Protein AF-A0A1B2ERN0-F1 (afdb_monomer_lite)

Organism: NCBI:txid1882682

Sequence (180 aa):
MLVALEIKSFDARLEASGLAAGWQSRCDMNEAVRSLLLDGHLVDIGDLVLHDAGMDVRSPTHELTRAASALRARRTAMVRKAPWPISYDGLAALRGIGPVKPEEPKPKGKRKVDPDDEEAYPAFANDADPWEAHFAEIDALLDRTDKVLAGETRSRKADPISSTIRIRTRPRMKMPGLMW

pLDDT: mean 78.75, std 20.04, range [40.97, 97.5]

Foldseek 3Di:
DVVVVVVVVVVVVCVVVVCVVVVVLVVLLVVLQVVVVVVVDHDDSVQLVCVVVVNHPDDADPSSVSSVLSSVLVVLLVVDDPPQCVDPNNVCVSVVNDDPDPPDPPPPDDDDDDPPPPVVDDDPDPDDDPCPVVVVVVVVVVVVVVCVVVVVDPDPDPDPPPPPPPPPDDDDDDDDDDDD

Structure (mmCIF, N/CA/C/O backbone):
data_AF-A0A1B2ERN0-F1
#
_entry.id   AF-A0A1B2ERN0-F1
#
loop_
_atom_site.group_PDB
_atom_site.id
_atom_site.type_symbol
_atom_site.label_atom_id
_atom_site.label_alt_id
_atom_site.label_comp_id
_atom_site.label_asym_id
_atom_site.label_entity_id
_atom_site.label_seq_id
_atom_site.pdbx_PDB_ins_code
_atom_site.Cartn_x
_atom_site.Cartn_y
_atom_site.Cartn_z
_atom_site.occupancy
_atom_site.B_iso_or_equiv
_atom_site.auth_seq_id
_atom_site.auth_comp_id
_atom_site.auth_asym_id
_atom_site.auth_atom_id
_atom_site.pdbx_PDB_model_num
ATOM 1 N N . MET A 1 1 ? 12.239 18.934 -23.489 1.00 72.31 1 MET A N 1
ATOM 2 C CA . MET A 1 1 ? 13.435 18.150 -23.879 1.00 72.31 1 MET A CA 1
ATOM 3 C C . MET A 1 1 ? 14.379 17.926 -22.698 1.00 72.31 1 MET A C 1
ATOM 5 O O . MET A 1 1 ? 14.689 16.775 -22.440 1.00 72.31 1 MET A O 1
ATOM 9 N N . LEU A 1 2 ? 14.765 18.968 -21.945 1.00 79.69 2 LEU A N 1
ATOM 10 C CA . LEU A 1 2 ? 15.668 18.848 -20.782 1.00 79.69 2 LEU A CA 1
ATOM 11 C C . LEU A 1 2 ? 15.138 17.916 -19.675 1.00 79.69 2 LEU A C 1
ATOM 13 O O . LEU A 1 2 ? 15.809 16.952 -19.335 1.00 79.69 2 LEU A O 1
ATOM 17 N N . VAL A 1 3 ? 13.888 18.098 -19.236 1.00 83.94 3 VAL A N 1
ATOM 18 C CA . VAL A 1 3 ? 13.264 17.259 -18.186 1.00 83.94 3 VAL A CA 1
ATOM 19 C C . VAL A 1 3 ? 13.260 15.764 -18.540 1.00 83.94 3 VAL A C 1
ATOM 21 O O . VAL A 1 3 ? 13.493 14.913 -17.691 1.00 83.94 3 VAL A O 1
ATOM 24 N N . ALA A 1 4 ? 13.043 15.415 -19.812 1.00 81.25 4 ALA A N 1
ATOM 25 C CA . ALA A 1 4 ? 13.028 14.015 -20.242 1.00 81.25 4 ALA A CA 1
ATOM 26 C C . ALA A 1 4 ? 14.427 13.374 -20.216 1.00 81.25 4 ALA A C 1
ATOM 28 O O . ALA A 1 4 ? 14.550 12.180 -19.946 1.00 81.25 4 ALA A O 1
ATOM 29 N N . LEU A 1 5 ? 15.475 14.156 -20.497 1.00 84.81 5 LEU A N 1
ATOM 30 C CA . LEU A 1 5 ? 16.861 13.702 -20.367 1.00 84.81 5 LEU A CA 1
ATOM 31 C C . LEU A 1 5 ? 17.249 13.552 -18.894 1.00 84.81 5 LEU A C 1
ATOM 33 O O . LEU A 1 5 ? 17.885 12.565 -18.536 1.00 84.81 5 LEU A O 1
ATOM 37 N N . GLU A 1 6 ? 16.816 14.482 -18.043 1.00 90.56 6 GLU A N 1
ATOM 38 C CA . GLU A 1 6 ? 17.054 14.427 -16.600 1.00 90.56 6 GLU A CA 1
ATOM 39 C C . GLU A 1 6 ? 16.424 13.180 -15.975 1.00 90.56 6 GLU A C 1
ATOM 41 O O . GLU A 1 6 ? 17.134 12.427 -15.311 1.00 90.56 6 GLU A O 1
ATOM 46 N N . ILE A 1 7 ? 15.148 12.899 -16.267 1.00 89.25 7 ILE A N 1
ATOM 47 C CA . ILE A 1 7 ? 14.448 11.698 -15.778 1.00 89.25 7 ILE A CA 1
ATOM 48 C C . ILE A 1 7 ? 15.181 10.426 -16.217 1.00 89.25 7 ILE A C 1
ATOM 50 O O . ILE A 1 7 ? 15.532 9.600 -15.381 1.00 89.25 7 ILE A O 1
ATOM 54 N N . LYS A 1 8 ? 15.520 10.304 -17.508 1.00 91.25 8 LYS A N 1
ATOM 55 C CA . LYS A 1 8 ? 16.268 9.139 -18.007 1.00 91.25 8 LYS A CA 1
ATOM 56 C C . LYS A 1 8 ? 17.633 8.979 -17.336 1.00 91.25 8 LYS A C 1
ATOM 58 O O . LYS A 1 8 ? 18.056 7.861 -17.059 1.00 91.25 8 LYS A O 1
ATOM 63 N N . SER A 1 9 ? 18.336 10.085 -17.094 1.00 93.62 9 SER A N 1
ATOM 64 C CA . SER A 1 9 ? 19.641 10.055 -16.426 1.00 93.62 9 SER A CA 1
ATOM 65 C C . SER A 1 9 ? 19.529 9.652 -14.955 1.00 93.62 9 SER A C 1
ATOM 67 O O . SER A 1 9 ? 20.411 8.970 -14.433 1.00 93.62 9 SER A O 1
ATOM 69 N N . PHE A 1 10 ? 18.442 10.050 -14.291 1.00 93.19 10 PHE A N 1
ATOM 70 C CA . PHE A 1 10 ? 18.152 9.666 -12.921 1.00 93.19 10 PHE A CA 1
ATOM 71 C C . PHE A 1 10 ? 17.847 8.171 -12.828 1.00 93.19 10 PHE A C 1
ATOM 73 O O . PHE A 1 10 ? 18.479 7.492 -12.021 1.00 93.19 10 PHE A O 1
ATOM 80 N N . ASP A 1 11 ? 16.980 7.653 -13.701 1.00 91.75 11 ASP A N 1
ATOM 81 C CA . ASP A 1 11 ? 16.624 6.230 -13.733 1.00 91.75 11 ASP A CA 1
ATOM 82 C C . ASP A 1 11 ? 17.865 5.353 -13.945 1.00 91.75 11 ASP A C 1
ATOM 84 O O . ASP A 1 11 ? 18.117 4.432 -13.168 1.00 91.75 11 ASP A O 1
ATOM 88 N N . ALA A 1 12 ? 18.722 5.711 -14.908 1.00 92.56 12 ALA A N 1
ATOM 89 C CA . ALA A 1 12 ? 19.965 4.984 -15.170 1.00 92.56 12 ALA A CA 1
ATOM 90 C C . ALA A 1 12 ? 20.919 4.973 -13.959 1.00 92.56 12 ALA A C 1
ATOM 92 O O . ALA A 1 12 ? 21.550 3.959 -13.653 1.00 92.56 12 ALA A O 1
ATOM 93 N N . ARG A 1 13 ? 21.030 6.096 -13.236 1.00 95.38 13 ARG A N 1
ATOM 94 C CA . ARG A 1 13 ? 21.851 6.181 -12.015 1.00 95.38 13 ARG A CA 1
ATOM 95 C C . ARG A 1 13 ? 21.245 5.380 -10.869 1.00 95.38 13 ARG A C 1
ATOM 97 O O . ARG A 1 13 ? 21.983 4.781 -10.088 1.00 95.38 13 ARG A O 1
ATOM 104 N N . LEU A 1 14 ? 19.921 5.381 -10.756 1.00 94.44 14 LEU A N 1
ATOM 105 C CA . LEU A 1 14 ? 19.211 4.658 -9.715 1.00 94.44 14 LEU A CA 1
ATOM 106 C C . LEU A 1 14 ? 19.367 3.144 -9.901 1.00 94.44 14 LEU A C 1
ATOM 108 O O . LEU A 1 14 ? 19.696 2.453 -8.934 1.00 94.44 14 LEU A O 1
ATOM 112 N N . GLU A 1 15 ? 19.230 2.650 -11.133 1.00 92.06 15 GLU A N 1
ATOM 113 C CA . GLU A 1 15 ? 19.501 1.252 -11.486 1.00 92.06 15 GLU A CA 1
ATOM 114 C C . GLU A 1 15 ? 20.948 0.861 -11.164 1.00 92.06 15 GLU A C 1
ATOM 116 O O . GLU A 1 15 ? 21.181 -0.138 -10.483 1.00 92.06 15 GLU A O 1
ATOM 121 N N . ALA A 1 16 ? 21.922 1.690 -11.556 1.00 94.56 16 ALA A N 1
ATOM 122 C CA . ALA A 1 16 ? 23.340 1.429 -11.301 1.00 94.56 16 ALA A CA 1
ATOM 123 C C . ALA A 1 16 ? 23.708 1.410 -9.804 1.00 94.56 16 ALA A C 1
ATOM 125 O O . ALA A 1 16 ? 24.668 0.753 -9.409 1.00 94.56 16 ALA A O 1
ATOM 126 N N . SER A 1 17 ? 22.963 2.130 -8.961 1.00 95.00 17 SER A N 1
ATOM 127 C CA . SER A 1 17 ? 23.254 2.251 -7.526 1.00 95.00 17 SER A CA 1
ATOM 128 C C . SER A 1 17 ? 22.849 1.037 -6.682 1.00 95.00 17 SER A C 1
ATOM 130 O O . SER A 1 17 ? 23.243 0.947 -5.521 1.00 95.00 17 SER A O 1
ATOM 132 N N . GLY A 1 18 ? 22.006 0.140 -7.208 1.00 94.69 18 GLY A N 1
ATOM 133 C CA . GLY A 1 18 ? 21.400 -0.948 -6.430 1.00 94.69 18 GLY A CA 1
ATOM 134 C C . GLY A 1 18 ? 20.340 -0.498 -5.408 1.00 94.69 18 GLY A C 1
ATOM 135 O O . GLY A 1 18 ? 19.773 -1.332 -4.706 1.00 94.69 18 GLY A O 1
ATOM 136 N N . LEU A 1 19 ? 20.024 0.802 -5.324 1.00 95.25 19 LEU A N 1
ATOM 137 C CA . LEU A 1 19 ? 19.038 1.362 -4.385 1.00 95.25 19 LEU A CA 1
ATOM 138 C C . LEU A 1 19 ? 17.616 1.450 -4.960 1.00 95.25 19 LEU A C 1
ATOM 140 O O . LEU A 1 19 ? 16.702 1.881 -4.254 1.00 95.25 19 LEU A O 1
ATOM 144 N N . ALA A 1 20 ? 17.409 1.036 -6.214 1.00 93.44 20 ALA A N 1
ATOM 145 C CA . ALA A 1 20 ? 16.147 1.196 -6.937 1.00 93.44 20 ALA A CA 1
ATOM 146 C C . ALA A 1 20 ? 14.933 0.627 -6.185 1.00 93.44 20 ALA A C 1
ATOM 148 O O . ALA A 1 20 ? 13.926 1.315 -6.034 1.00 93.44 20 ALA A O 1
ATOM 149 N N . ALA A 1 21 ? 15.044 -0.582 -5.626 1.00 92.31 21 ALA A N 1
ATOM 150 C CA . ALA A 1 21 ? 13.947 -1.204 -4.880 1.00 92.31 21 ALA A CA 1
ATOM 151 C C . ALA A 1 21 ? 13.574 -0.406 -3.615 1.00 92.31 21 ALA A C 1
ATOM 153 O O . ALA A 1 21 ? 12.397 -0.191 -3.318 1.00 92.31 21 ALA A O 1
ATOM 154 N N . GLY A 1 22 ? 14.581 0.080 -2.883 1.00 94.12 22 GLY A N 1
ATOM 155 C CA . GLY A 1 22 ? 14.373 0.892 -1.686 1.00 94.12 22 GLY A CA 1
ATOM 156 C C . GLY A 1 22 ? 13.824 2.283 -2.004 1.00 94.12 22 GLY A C 1
ATOM 157 O O . GLY A 1 22 ? 13.044 2.830 -1.224 1.00 94.12 22 GLY A O 1
ATOM 158 N N . TRP A 1 23 ? 14.219 2.871 -3.134 1.00 94.94 23 TRP A N 1
ATOM 159 C CA . TRP A 1 23 ? 13.633 4.114 -3.633 1.00 94.94 23 TRP A CA 1
ATOM 160 C C . TRP A 1 23 ? 12.160 3.917 -3.992 1.00 94.94 23 TRP A C 1
ATOM 162 O O . TRP A 1 23 ? 11.310 4.632 -3.464 1.00 94.94 23 TRP A O 1
ATOM 172 N N . GLN A 1 24 ? 11.850 2.888 -4.787 1.00 94.31 24 GLN A N 1
ATOM 173 C CA . GLN A 1 24 ? 10.485 2.583 -5.206 1.00 94.31 24 GLN A CA 1
ATOM 174 C C . GLN A 1 24 ? 9.555 2.364 -4.009 1.00 94.31 24 GLN A C 1
ATOM 176 O O . GLN A 1 24 ? 8.490 2.971 -3.948 1.00 94.31 24 GLN A O 1
ATOM 181 N N . SER A 1 25 ? 9.984 1.585 -3.010 1.00 94.88 25 SER A N 1
ATOM 182 C CA . SER A 1 25 ? 9.181 1.337 -1.805 1.00 94.88 25 SER A CA 1
ATOM 183 C C . SER A 1 25 ? 8.828 2.631 -1.054 1.00 94.88 25 SER A C 1
ATOM 185 O O . SER A 1 25 ? 7.677 2.832 -0.662 1.00 94.88 25 SER A O 1
ATOM 187 N N . ARG A 1 26 ? 9.784 3.565 -0.916 1.00 95.88 26 ARG A N 1
ATOM 188 C CA . ARG A 1 26 ? 9.537 4.875 -0.285 1.00 95.88 26 ARG A CA 1
ATOM 189 C C . ARG A 1 26 ? 8.616 5.754 -1.122 1.00 95.88 26 ARG A C 1
ATOM 191 O O . ARG A 1 26 ? 7.794 6.468 -0.551 1.00 95.88 26 ARG A O 1
ATOM 198 N N . CYS A 1 27 ? 8.751 5.723 -2.447 1.00 95.50 27 CYS A N 1
ATOM 199 C CA . CYS A 1 27 ? 7.840 6.427 -3.344 1.00 95.50 27 CYS A CA 1
ATOM 200 C C . CYS A 1 27 ? 6.414 5.888 -3.218 1.00 95.50 27 CYS A C 1
ATOM 202 O O . CYS A 1 27 ? 5.483 6.679 -3.120 1.00 95.50 27 CYS A O 1
ATOM 204 N N . ASP A 1 28 ? 6.236 4.568 -3.163 1.00 96.50 28 ASP A N 1
ATOM 205 C CA . ASP A 1 28 ? 4.916 3.947 -3.049 1.00 96.50 28 ASP A CA 1
ATOM 206 C C . ASP A 1 28 ? 4.222 4.302 -1.730 1.00 96.50 28 ASP A C 1
ATOM 208 O O . ASP A 1 28 ? 3.045 4.660 -1.738 1.00 96.50 28 ASP A O 1
ATOM 212 N N . MET A 1 29 ? 4.954 4.269 -0.611 1.00 97.50 29 MET A N 1
ATOM 213 C CA . MET A 1 29 ? 4.418 4.670 0.694 1.00 97.50 29 MET A CA 1
ATOM 214 C C . MET A 1 29 ? 4.066 6.158 0.744 1.00 97.50 29 MET A C 1
ATOM 216 O O . MET A 1 29 ? 2.984 6.516 1.206 1.00 97.50 29 MET A O 1
ATOM 220 N N . ASN A 1 30 ? 4.947 7.030 0.239 1.00 97.06 30 ASN A N 1
ATOM 221 C CA . ASN A 1 30 ? 4.661 8.464 0.184 1.00 97.06 30 ASN A CA 1
ATOM 222 C C . ASN A 1 30 ? 3.443 8.762 -0.689 1.00 97.06 30 ASN A C 1
ATOM 224 O O . ASN A 1 30 ? 2.626 9.599 -0.318 1.00 97.06 30 ASN A O 1
ATOM 228 N N . GLU A 1 31 ? 3.306 8.084 -1.826 1.00 96.44 31 GLU A N 1
ATOM 229 C CA . GLU A 1 31 ? 2.163 8.271 -2.715 1.00 96.44 31 GLU A CA 1
ATOM 230 C C . GLU A 1 31 ? 0.855 7.823 -2.055 1.00 96.44 31 GLU A C 1
ATOM 232 O O . GLU A 1 31 ? -0.139 8.545 -2.112 1.00 96.44 31 GLU A O 1
ATOM 237 N N . ALA A 1 32 ? 0.860 6.688 -1.350 1.00 97.00 32 ALA A N 1
ATOM 238 C CA . ALA A 1 32 ? -0.306 6.223 -0.602 1.00 97.00 32 ALA A CA 1
ATOM 239 C C . ALA A 1 32 ? -0.741 7.242 0.468 1.00 97.00 32 ALA A C 1
ATOM 241 O O . ALA A 1 32 ? -1.907 7.632 0.500 1.00 97.00 32 ALA A O 1
ATOM 242 N N . VAL A 1 33 ? 0.188 7.749 1.287 1.00 96.94 33 VAL A N 1
ATOM 243 C CA . VAL A 1 33 ? -0.122 8.768 2.311 1.00 96.94 33 VAL A CA 1
ATOM 244 C C . VAL A 1 33 ? -0.609 10.073 1.673 1.00 96.94 33 VAL A C 1
ATOM 246 O O . VAL A 1 33 ? -1.586 10.661 2.133 1.00 96.94 33 VAL A O 1
ATOM 249 N N . ARG A 1 34 ? 0.029 10.520 0.585 1.00 96.12 34 ARG A N 1
ATOM 250 C CA . ARG A 1 34 ? -0.369 11.741 -0.132 1.00 96.12 34 ARG A CA 1
ATOM 251 C C . ARG A 1 34 ? -1.749 11.626 -0.766 1.00 96.12 34 ARG A C 1
ATOM 253 O O . ARG A 1 34 ? -2.471 12.616 -0.776 1.00 96.12 34 ARG A O 1
ATOM 260 N N . SER A 1 35 ? -2.133 10.447 -1.250 1.00 93.94 35 SER A N 1
ATOM 261 C CA . SER A 1 35 ? -3.482 10.232 -1.780 1.00 93.94 35 SER A CA 1
ATOM 262 C C . SER A 1 35 ? -4.555 10.455 -0.709 1.00 93.94 35 SER A C 1
ATOM 264 O O . SER A 1 35 ? -5.538 11.142 -0.965 1.00 93.94 35 SER A O 1
ATOM 266 N N . LEU A 1 36 ? -4.322 9.996 0.527 1.00 94.69 36 LEU A N 1
ATOM 267 C CA . LEU A 1 36 ? -5.233 10.260 1.642 1.00 94.69 36 LEU A CA 1
ATOM 268 C C . LEU A 1 36 ? -5.207 11.725 2.075 1.00 94.69 36 LEU A C 1
ATOM 270 O O . LEU A 1 36 ? -6.258 12.269 2.403 1.00 94.69 36 LEU A O 1
ATOM 274 N N . LEU A 1 37 ? -4.042 12.378 2.021 1.00 95.31 37 LEU A N 1
ATOM 275 C CA . LEU A 1 37 ? -3.937 13.809 2.304 1.00 95.31 37 LEU A CA 1
ATOM 276 C C . LEU A 1 37 ? -4.798 14.638 1.340 1.00 95.31 37 LEU A C 1
ATOM 278 O O . LEU A 1 37 ? -5.445 15.588 1.774 1.00 95.31 37 LEU A O 1
ATOM 282 N N . LEU A 1 38 ? -4.834 14.268 0.055 1.00 95.81 38 LEU A N 1
ATOM 283 C CA . LEU A 1 38 ? -5.706 14.904 -0.939 1.00 95.81 38 LEU A CA 1
ATOM 284 C C . LEU A 1 38 ? -7.195 14.674 -0.643 1.00 95.81 38 LEU A C 1
ATOM 286 O O . LEU A 1 38 ? -7.998 15.573 -0.879 1.00 95.81 38 LEU A O 1
ATOM 290 N N . ASP A 1 39 ? -7.545 13.522 -0.073 1.00 93.88 39 ASP A N 1
ATOM 291 C CA . ASP A 1 39 ? -8.901 13.224 0.400 1.00 93.88 39 ASP A CA 1
ATOM 292 C C . ASP A 1 39 ? -9.244 13.914 1.740 1.00 93.88 39 ASP A C 1
ATOM 294 O O . ASP A 1 39 ? -10.377 13.820 2.209 1.00 93.88 39 ASP A O 1
ATOM 298 N N . GLY A 1 40 ? -8.288 14.610 2.370 1.00 96.69 40 GLY A N 1
ATOM 299 C CA . GLY A 1 40 ? -8.467 15.302 3.652 1.00 96.69 40 GLY A CA 1
ATOM 300 C C . GLY A 1 40 ? -8.174 14.451 4.893 1.00 96.69 40 GLY A C 1
ATOM 301 O O . GLY A 1 40 ? -8.466 14.875 6.011 1.00 96.69 40 GLY A O 1
ATOM 302 N N . HIS A 1 41 ? -7.576 13.273 4.722 1.00 95.31 41 HIS A N 1
ATOM 303 C CA . HIS A 1 41 ? -7.228 12.361 5.807 1.00 95.31 41 HIS A CA 1
ATOM 304 C C . HIS A 1 41 ? -5.723 12.375 6.091 1.00 95.31 41 HIS A C 1
ATOM 306 O O . HIS A 1 41 ? -4.891 12.378 5.185 1.00 95.31 41 HIS A O 1
ATOM 312 N N . LEU A 1 42 ? -5.361 12.358 7.374 1.00 93.94 42 LEU A N 1
ATOM 313 C CA . LEU A 1 42 ? -3.969 12.350 7.819 1.00 93.94 42 LEU A CA 1
ATOM 314 C C . LEU A 1 42 ? -3.592 10.961 8.325 1.00 93.94 42 LEU A C 1
ATOM 316 O O . LEU A 1 42 ? -4.202 10.446 9.260 1.00 93.94 42 LEU A O 1
ATOM 320 N N . VAL A 1 43 ? -2.558 10.379 7.722 1.00 95.00 43 VAL A N 1
ATOM 321 C CA . VAL A 1 43 ? -1.953 9.118 8.157 1.00 95.00 43 VAL A CA 1
ATOM 322 C C . VAL A 1 43 ? -0.468 9.349 8.365 1.00 95.00 43 VAL A C 1
ATOM 324 O O . VAL A 1 43 ? 0.202 9.921 7.503 1.00 95.00 43 VAL A O 1
ATOM 327 N N . ASP A 1 44 ? 0.044 8.916 9.515 1.00 93.88 44 ASP A N 1
ATOM 328 C CA . ASP A 1 44 ? 1.478 8.938 9.764 1.00 93.88 44 ASP A CA 1
ATOM 329 C C . ASP A 1 44 ? 2.182 7.884 8.898 1.00 93.88 44 ASP A C 1
ATOM 331 O O . ASP A 1 44 ? 1.745 6.734 8.795 1.00 93.88 44 ASP A O 1
ATOM 335 N N . ILE A 1 45 ? 3.290 8.273 8.266 1.00 95.81 45 ILE A N 1
ATOM 336 C CA . ILE A 1 45 ? 4.037 7.357 7.400 1.00 95.81 45 ILE A CA 1
ATOM 337 C C . ILE A 1 45 ? 4.683 6.222 8.202 1.00 95.81 45 ILE A C 1
ATOM 339 O O . ILE A 1 45 ? 4.799 5.115 7.685 1.00 95.81 45 ILE A O 1
ATOM 343 N N . GLY A 1 46 ? 5.073 6.468 9.456 1.00 95.25 46 GLY A N 1
ATOM 344 C CA . GLY A 1 46 ? 5.621 5.454 10.350 1.00 95.25 46 GLY A CA 1
ATOM 345 C C . GLY A 1 46 ? 4.586 4.390 10.704 1.00 95.25 46 GLY A C 1
ATOM 346 O O . GLY A 1 46 ? 4.892 3.203 10.609 1.00 95.25 46 GLY A O 1
ATOM 347 N N . ASP A 1 47 ? 3.352 4.797 11.011 1.00 95.19 47 ASP A N 1
ATOM 348 C CA . ASP A 1 47 ? 2.240 3.860 11.226 1.00 95.19 47 ASP A CA 1
ATOM 349 C C . ASP A 1 47 ? 1.984 3.008 9.962 1.00 95.19 47 ASP A C 1
ATOM 351 O O . ASP A 1 47 ? 1.835 1.791 10.065 1.00 95.19 47 ASP A O 1
ATOM 355 N N . LEU A 1 48 ? 2.025 3.595 8.754 1.00 96.25 48 LEU A N 1
ATOM 356 C CA . LEU A 1 48 ? 1.896 2.828 7.501 1.00 96.25 48 LEU A CA 1
ATOM 357 C C . LEU A 1 48 ? 3.058 1.848 7.277 1.00 96.25 48 LEU A C 1
ATOM 359 O O . LEU A 1 48 ? 2.829 0.728 6.820 1.00 96.25 48 LEU A O 1
ATOM 363 N N . VAL A 1 49 ? 4.292 2.245 7.598 1.00 96.62 49 VAL A N 1
ATOM 364 C CA . VAL A 1 49 ? 5.479 1.375 7.511 1.00 96.62 49 VAL A CA 1
ATOM 365 C C . VAL A 1 49 ? 5.345 0.176 8.452 1.00 96.62 49 VAL A C 1
ATOM 367 O O . VAL A 1 49 ? 5.625 -0.952 8.048 1.00 96.62 49 VAL A O 1
ATOM 370 N N . LEU A 1 50 ? 4.915 0.406 9.695 1.00 96.38 50 LEU A N 1
ATOM 371 C CA . LEU A 1 50 ? 4.705 -0.658 10.679 1.00 96.38 50 LEU A CA 1
ATOM 372 C C . LEU A 1 50 ? 3.588 -1.608 10.240 1.00 96.38 50 LEU A C 1
ATOM 374 O O . LEU A 1 50 ? 3.774 -2.825 10.296 1.00 96.38 50 LEU A O 1
ATOM 3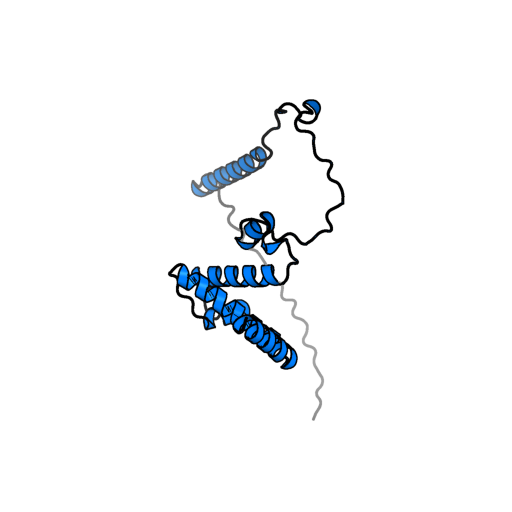78 N N . HIS A 1 51 ? 2.489 -1.061 9.721 1.00 96.69 51 HIS A N 1
ATOM 379 C CA . HIS A 1 51 ? 1.369 -1.842 9.206 1.00 96.69 51 HIS A CA 1
ATOM 380 C C . HIS A 1 51 ? 1.753 -2.708 8.003 1.00 96.69 51 HIS A C 1
ATOM 382 O O . HIS A 1 51 ? 1.417 -3.890 7.958 1.00 96.69 51 HIS A O 1
ATOM 388 N N . ASP A 1 52 ? 2.508 -2.160 7.044 1.00 96.00 52 ASP A N 1
ATOM 389 C CA . ASP A 1 52 ? 3.009 -2.908 5.878 1.00 96.00 52 ASP A CA 1
ATOM 390 C C . ASP A 1 52 ? 3.925 -4.072 6.293 1.00 96.00 52 ASP A C 1
ATOM 392 O O . ASP A 1 52 ? 3.912 -5.131 5.669 1.00 96.00 52 ASP A O 1
ATOM 396 N N . ALA A 1 53 ? 4.684 -3.900 7.381 1.00 96.00 53 ALA A N 1
ATOM 397 C CA . ALA A 1 53 ? 5.543 -4.936 7.947 1.00 96.00 53 ALA A CA 1
ATOM 398 C C . ALA A 1 53 ? 4.809 -5.936 8.866 1.00 96.00 53 ALA A C 1
ATOM 400 O O . ALA A 1 53 ? 5.436 -6.878 9.352 1.00 96.00 53 ALA A O 1
ATOM 401 N N . GLY A 1 54 ? 3.514 -5.743 9.140 1.00 95.62 54 GLY A N 1
ATOM 402 C CA . GLY A 1 54 ? 2.766 -6.549 10.112 1.00 95.62 54 GLY A CA 1
ATOM 403 C C . GLY A 1 54 ? 3.246 -6.368 11.557 1.00 95.62 54 GLY A C 1
ATOM 404 O O . GLY A 1 54 ? 3.047 -7.251 12.389 1.00 95.62 54 GLY A O 1
ATOM 405 N N . MET A 1 55 ? 3.898 -5.241 11.851 1.00 96.81 55 MET A N 1
ATOM 406 C CA . MET A 1 55 ? 4.459 -4.890 13.161 1.00 96.81 55 MET A CA 1
ATOM 407 C C . MET A 1 55 ? 3.628 -3.807 13.859 1.00 96.81 55 MET A C 1
ATOM 409 O O . MET A 1 55 ? 4.166 -2.927 14.534 1.00 96.81 55 MET A O 1
ATOM 413 N N . ASP A 1 56 ? 2.310 -3.849 13.679 1.00 93.06 56 ASP A N 1
ATOM 414 C CA . ASP A 1 56 ? 1.394 -2.913 14.317 1.00 93.06 56 ASP A CA 1
ATOM 415 C C . ASP A 1 56 ? 1.487 -3.003 15.844 1.00 93.06 56 ASP A C 1
ATOM 417 O O . ASP A 1 56 ? 1.292 -4.058 16.446 1.00 93.06 56 ASP A O 1
ATOM 421 N N . VAL A 1 57 ? 1.751 -1.865 16.487 1.00 88.62 57 VAL A N 1
ATOM 422 C CA . VAL A 1 57 ? 1.767 -1.757 17.957 1.00 88.62 57 VAL A CA 1
ATOM 423 C C . VAL A 1 57 ? 0.363 -1.474 18.509 1.00 88.62 57 VAL A C 1
ATOM 425 O O . VAL A 1 57 ? 0.070 -1.745 19.672 1.00 88.62 57 VAL A O 1
ATOM 428 N N . ARG A 1 58 ? -0.523 -0.914 17.681 1.00 88.19 58 ARG A N 1
ATOM 429 C CA . ARG A 1 58 ? -1.894 -0.516 18.027 1.00 88.19 58 ARG A CA 1
ATOM 430 C C . ARG A 1 58 ? -2.867 -1.116 17.019 1.00 88.19 58 ARG A C 1
ATOM 432 O O . ARG A 1 58 ? -2.483 -1.401 15.891 1.00 88.19 58 ARG A O 1
ATOM 439 N N . SER A 1 59 ? -4.133 -1.260 17.405 1.00 91.44 59 SER A N 1
ATOM 440 C CA . SER A 1 59 ? -5.180 -1.665 16.463 1.00 91.44 59 SER A CA 1
ATOM 441 C C . SER A 1 59 ? -5.246 -0.685 15.280 1.00 91.44 59 SER A C 1
ATOM 443 O O . SER A 1 59 ? -5.271 0.528 15.519 1.00 91.44 59 SER A O 1
ATOM 445 N N . PRO A 1 60 ? -5.277 -1.172 14.025 1.00 92.31 60 PRO A N 1
ATOM 446 C CA . PRO A 1 60 ? -5.228 -0.307 12.857 1.00 92.31 60 PRO A CA 1
ATOM 447 C C . PRO A 1 60 ? -6.478 0.568 12.767 1.00 92.31 60 PRO A C 1
ATOM 449 O O . PRO A 1 60 ? -7.607 0.102 12.934 1.00 92.31 60 PRO A O 1
ATOM 452 N N . THR A 1 61 ? -6.274 1.857 12.499 1.00 94.19 61 THR A N 1
ATOM 453 C CA . THR A 1 61 ? -7.370 2.804 12.276 1.00 94.19 61 THR A CA 1
ATOM 454 C C . THR A 1 61 ? -7.974 2.612 10.884 1.00 94.19 61 THR A C 1
ATOM 456 O O . THR A 1 61 ? -7.370 2.004 9.993 1.00 94.19 61 THR A O 1
ATOM 459 N N . HIS A 1 62 ? -9.175 3.153 10.670 1.00 94.94 62 HIS A N 1
ATOM 460 C CA . HIS A 1 62 ? -9.808 3.142 9.350 1.00 94.94 62 HIS A CA 1
ATOM 461 C C . HIS A 1 62 ? -8.928 3.832 8.295 1.00 94.94 62 HIS A C 1
ATOM 463 O O . HIS A 1 62 ? -8.703 3.278 7.220 1.00 94.94 62 HIS A O 1
ATOM 469 N N . GLU A 1 63 ? -8.344 4.984 8.637 1.00 95.75 63 GLU A N 1
ATOM 470 C CA . GLU A 1 63 ? -7.446 5.716 7.738 1.00 95.75 63 GLU A CA 1
ATOM 471 C C . GLU A 1 63 ? -6.175 4.928 7.419 1.00 95.75 63 GLU A C 1
ATOM 473 O O . GLU A 1 63 ? -5.778 4.841 6.259 1.00 95.75 63 GLU A O 1
ATOM 478 N N . LEU A 1 64 ? -5.579 4.264 8.416 1.00 95.94 64 LEU A N 1
ATOM 479 C CA . LEU A 1 64 ? -4.422 3.396 8.197 1.00 95.94 64 LEU A CA 1
ATOM 480 C C . LEU A 1 64 ? -4.767 2.219 7.272 1.00 95.94 64 LEU A C 1
ATOM 482 O O . LEU A 1 64 ? -4.010 1.898 6.357 1.00 95.94 64 LEU A O 1
ATOM 486 N N . THR A 1 65 ? -5.948 1.626 7.450 1.00 95.88 65 THR A N 1
ATOM 487 C CA . THR A 1 65 ? -6.442 0.535 6.596 1.00 95.88 65 THR A CA 1
ATOM 488 C C . THR A 1 65 ? -6.657 1.002 5.152 1.00 95.88 65 THR A C 1
ATOM 490 O O . THR A 1 65 ? -6.331 0.283 4.203 1.00 95.88 65 THR A O 1
ATOM 493 N N . ARG A 1 66 ? -7.165 2.225 4.968 1.00 95.75 66 ARG A N 1
ATOM 494 C CA . ARG A 1 66 ? -7.386 2.850 3.659 1.00 95.75 66 ARG A CA 1
ATOM 495 C C . ARG A 1 66 ? -6.066 3.248 2.979 1.00 95.75 66 ARG A C 1
ATOM 497 O O . ARG A 1 66 ? -5.905 3.025 1.783 1.00 95.75 66 ARG A O 1
ATOM 504 N N . ALA A 1 67 ? -5.074 3.730 3.729 1.00 96.88 67 ALA A N 1
ATOM 505 C CA . ALA A 1 67 ? -3.719 3.946 3.213 1.00 96.88 67 ALA A CA 1
ATOM 506 C C . ALA A 1 67 ? -3.051 2.630 2.786 1.00 96.88 67 ALA A C 1
ATOM 508 O O . ALA A 1 67 ? -2.430 2.555 1.724 1.00 96.88 67 ALA A O 1
ATOM 509 N N . ALA A 1 68 ? -3.222 1.567 3.574 1.00 96.44 68 ALA A N 1
ATOM 510 C CA . ALA A 1 68 ? -2.709 0.243 3.245 1.00 96.44 68 ALA A CA 1
ATOM 511 C C . ALA A 1 68 ? -3.353 -0.331 1.974 1.00 96.44 68 ALA A C 1
ATOM 513 O O . ALA A 1 68 ? -2.667 -0.955 1.162 1.00 96.44 68 ALA A O 1
ATOM 514 N N . SER A 1 69 ? -4.655 -0.107 1.757 1.00 95.81 69 SER A N 1
ATOM 515 C CA . SER A 1 69 ? -5.318 -0.523 0.516 1.00 95.81 69 SER A CA 1
ATOM 516 C C . SER A 1 69 ? -4.805 0.263 -0.696 1.00 95.81 69 SER A C 1
ATOM 518 O O . SER A 1 69 ? -4.508 -0.356 -1.720 1.00 95.81 69 SER A O 1
ATOM 520 N N . ALA A 1 70 ? -4.586 1.576 -0.567 1.00 95.81 70 ALA A N 1
ATOM 521 C CA . ALA A 1 70 ? -3.969 2.400 -1.608 1.00 95.81 70 ALA A CA 1
ATOM 522 C C . ALA A 1 70 ? -2.540 1.929 -1.949 1.00 95.81 70 ALA A C 1
ATOM 524 O O . ALA A 1 70 ? -2.203 1.761 -3.124 1.00 95.81 70 ALA A O 1
ATOM 525 N N . LEU A 1 71 ? -1.721 1.623 -0.935 1.00 97.31 71 LEU A N 1
ATOM 526 C CA . LEU A 1 71 ? -0.373 1.071 -1.114 1.00 97.31 71 LEU A CA 1
ATOM 527 C C . LEU A 1 71 ? -0.402 -0.277 -1.855 1.00 97.31 71 LEU A C 1
ATOM 529 O O . LEU A 1 71 ? 0.355 -0.486 -2.807 1.00 97.31 71 LEU A O 1
ATOM 533 N N . ARG A 1 72 ? -1.306 -1.186 -1.462 1.00 95.69 72 ARG A N 1
ATOM 534 C CA . ARG A 1 72 ? -1.493 -2.482 -2.138 1.00 95.69 72 ARG A CA 1
ATOM 535 C C . ARG A 1 72 ? -1.943 -2.309 -3.583 1.00 95.69 72 ARG A C 1
ATOM 537 O O . ARG A 1 72 ? -1.390 -2.972 -4.460 1.00 95.69 72 ARG A O 1
ATOM 544 N N . ALA A 1 73 ? -2.905 -1.426 -3.848 1.00 94.94 73 ALA A N 1
ATOM 545 C CA . ALA A 1 73 ? -3.371 -1.135 -5.201 1.00 94.94 73 ALA A CA 1
ATOM 546 C C . ALA A 1 73 ? -2.214 -0.625 -6.070 1.00 94.94 73 ALA A C 1
ATOM 548 O O . ALA A 1 73 ? -1.973 -1.145 -7.161 1.00 94.94 73 ALA A O 1
ATOM 549 N N . ARG A 1 74 ? -1.416 0.310 -5.548 1.00 94.81 74 ARG A N 1
ATOM 550 C CA . ARG A 1 74 ? -0.260 0.861 -6.255 1.00 94.81 74 ARG A CA 1
ATOM 551 C C . ARG A 1 74 ? 0.767 -0.207 -6.632 1.00 94.81 74 ARG A C 1
ATOM 553 O O . ARG A 1 74 ? 1.134 -0.316 -7.802 1.00 94.81 74 ARG A O 1
ATOM 560 N N . ARG A 1 75 ? 1.187 -1.029 -5.669 1.00 95.44 75 ARG A N 1
ATOM 561 C CA . ARG A 1 75 ? 2.142 -2.123 -5.916 1.00 95.44 75 ARG A CA 1
ATOM 562 C C . ARG A 1 75 ? 1.565 -3.168 -6.876 1.00 95.44 75 ARG A C 1
ATOM 564 O O . ARG A 1 75 ? 2.266 -3.638 -7.768 1.00 95.44 75 ARG A O 1
ATOM 571 N N . THR A 1 76 ? 0.271 -3.470 -6.767 1.00 94.62 76 THR A N 1
ATOM 572 C CA . THR A 1 76 ? -0.424 -4.388 -7.686 1.00 94.62 76 THR A CA 1
ATOM 573 C C . THR A 1 76 ? -0.417 -3.866 -9.123 1.00 94.62 76 THR A C 1
ATOM 575 O O . THR A 1 76 ? -0.148 -4.629 -10.049 1.00 94.62 76 THR A O 1
ATOM 578 N N . ALA A 1 77 ? -0.668 -2.570 -9.321 1.00 93.81 77 ALA A N 1
ATOM 579 C CA . ALA A 1 77 ? -0.640 -1.939 -10.637 1.00 93.81 77 ALA A CA 1
ATOM 580 C C . ALA A 1 77 ? 0.756 -1.978 -11.281 1.00 93.81 77 ALA A C 1
ATOM 582 O O . ALA A 1 77 ? 0.851 -2.123 -12.495 1.00 93.81 77 ALA A O 1
ATOM 583 N N . MET A 1 78 ? 1.827 -1.881 -10.485 1.00 92.12 78 MET A N 1
ATOM 584 C CA . MET A 1 78 ? 3.207 -1.930 -10.986 1.00 92.12 78 MET A CA 1
ATOM 585 C C . MET A 1 78 ? 3.676 -3.341 -11.344 1.00 92.12 78 MET A C 1
ATOM 587 O O . MET A 1 78 ? 4.423 -3.512 -12.301 1.00 92.12 78 MET A O 1
ATOM 591 N N . VAL A 1 79 ? 3.246 -4.354 -10.587 1.00 92.25 79 VAL A N 1
ATOM 592 C CA . VAL A 1 79 ? 3.627 -5.754 -10.843 1.00 92.25 79 VAL A CA 1
ATOM 593 C C . VAL A 1 79 ? 2.864 -6.335 -12.038 1.00 92.25 79 VAL A C 1
ATOM 595 O O . VAL A 1 79 ? 3.370 -7.219 -12.729 1.00 92.25 79 VAL A O 1
ATOM 598 N N . ARG A 1 80 ? 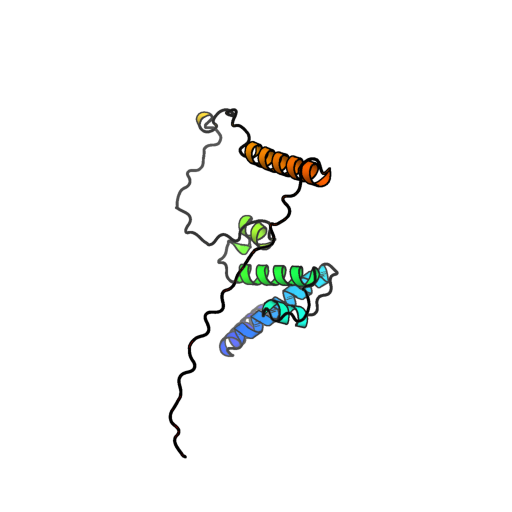1.643 -5.858 -12.304 1.00 92.00 80 ARG A N 1
ATOM 599 C CA . ARG A 1 80 ? 0.808 -6.384 -13.388 1.00 92.00 80 ARG A CA 1
ATOM 600 C C . ARG A 1 80 ? 1.149 -5.772 -14.737 1.00 92.00 80 ARG A C 1
ATOM 602 O O . ARG A 1 80 ? 1.279 -4.561 -14.888 1.00 92.00 80 ARG A O 1
ATOM 609 N N . LYS A 1 81 ? 1.223 -6.632 -15.753 1.00 89.75 81 LYS A N 1
ATOM 610 C CA . LYS A 1 81 ? 1.554 -6.229 -17.116 1.00 89.75 81 LYS A CA 1
ATOM 611 C C . LYS A 1 81 ? 0.457 -5.342 -17.716 1.00 89.75 81 LYS A C 1
ATOM 613 O O . LYS A 1 81 ? -0.740 -5.597 -17.566 1.00 89.75 81 LYS A O 1
ATOM 618 N N . ALA A 1 82 ? 0.866 -4.317 -18.462 1.00 90.31 82 ALA A N 1
ATOM 619 C CA . ALA A 1 82 ? -0.046 -3.566 -19.319 1.00 90.31 82 ALA A CA 1
ATOM 620 C C . ALA A 1 82 ? -0.736 -4.504 -20.338 1.00 90.31 82 ALA A C 1
ATOM 622 O O . ALA A 1 82 ? -0.097 -5.431 -20.841 1.00 90.31 82 ALA A O 1
ATOM 623 N N . PRO A 1 83 ? -2.018 -4.277 -20.682 1.00 92.75 83 PRO A N 1
ATOM 624 C CA . PRO A 1 83 ? -2.842 -3.102 -20.379 1.00 92.75 83 PRO A CA 1
ATOM 625 C C . PRO A 1 83 ? -3.708 -3.242 -19.115 1.00 92.75 83 PRO A C 1
ATOM 627 O O . PRO A 1 83 ? -4.586 -2.413 -18.892 1.00 92.75 83 PRO A O 1
ATOM 630 N N . TRP A 1 84 ? -3.509 -4.279 -18.294 1.00 93.50 84 TRP A N 1
ATOM 631 C CA . TRP A 1 84 ? -4.426 -4.582 -17.191 1.00 93.50 84 TRP A CA 1
ATOM 632 C C . TRP A 1 84 ? -4.667 -3.406 -16.225 1.00 93.50 84 TRP A C 1
ATOM 634 O O . TRP A 1 84 ? -5.841 -3.120 -15.991 1.00 93.50 84 TRP A O 1
ATOM 644 N N . PRO A 1 85 ? -3.651 -2.665 -15.726 1.00 93.94 85 PRO A N 1
ATOM 645 C CA . PRO A 1 85 ? -3.868 -1.621 -14.714 1.00 93.94 85 PRO A CA 1
ATOM 646 C C . PRO A 1 85 ? -4.818 -0.495 -15.145 1.00 93.94 85 PRO A C 1
ATOM 648 O O . PRO A 1 85 ? -5.434 0.142 -14.298 1.00 93.94 85 PRO A O 1
ATOM 651 N N . ILE A 1 86 ? -4.939 -0.261 -16.455 1.00 94.38 86 ILE A N 1
ATOM 652 C CA . ILE A 1 86 ? -5.799 0.776 -17.047 1.00 94.38 86 ILE A CA 1
ATOM 653 C C . ILE A 1 86 ? -7.089 0.210 -17.656 1.00 94.38 86 ILE A C 1
ATOM 655 O O . ILE A 1 86 ? -7.928 0.962 -18.144 1.00 94.38 86 ILE A O 1
ATOM 659 N N . SER A 1 87 ? -7.248 -1.114 -17.667 1.00 93.62 87 SER A N 1
ATOM 660 C CA . SER A 1 87 ? -8.470 -1.767 -18.138 1.00 93.62 87 SER A CA 1
ATOM 661 C C . SER A 1 87 ? -9.613 -1.582 -17.137 1.00 93.62 87 SER A C 1
ATOM 663 O O . SER A 1 87 ? -9.367 -1.380 -15.950 1.00 93.62 87 SER A O 1
ATOM 665 N N . TYR A 1 88 ? -10.863 -1.708 -17.590 1.00 93.25 88 TYR A N 1
ATOM 666 C CA . TYR A 1 88 ? -12.036 -1.647 -16.709 1.00 93.25 88 TYR A CA 1
ATOM 667 C C . TYR A 1 88 ? -11.933 -2.640 -15.538 1.00 93.25 88 TYR A C 1
ATOM 669 O O . TYR A 1 88 ? -12.073 -2.248 -14.380 1.00 93.25 88 TYR A O 1
ATOM 677 N N . ASP A 1 89 ? -11.595 -3.899 -15.836 1.00 92.12 89 ASP A N 1
ATOM 678 C CA . ASP A 1 89 ? -11.420 -4.953 -14.830 1.00 92.12 89 ASP A CA 1
ATOM 679 C C . ASP A 1 89 ? -10.295 -4.615 -13.843 1.00 92.12 89 ASP A C 1
ATOM 681 O O . ASP A 1 89 ? -10.419 -4.846 -12.639 1.00 92.12 89 ASP A O 1
ATOM 685 N N . GLY A 1 90 ? -9.192 -4.051 -14.345 1.00 93.94 90 GLY A N 1
ATOM 686 C CA . GLY A 1 90 ? -8.073 -3.630 -13.511 1.00 93.94 90 GLY A CA 1
ATOM 687 C C . GLY A 1 90 ? -8.431 -2.472 -12.595 1.00 93.94 90 GLY A C 1
ATOM 688 O O . GLY A 1 90 ? -8.182 -2.556 -11.399 1.00 93.94 90 GLY A O 1
ATOM 689 N N . LEU A 1 91 ? -9.090 -1.437 -13.113 1.00 93.94 91 LEU A N 1
ATOM 690 C CA . LEU A 1 91 ? -9.559 -0.308 -12.312 1.00 93.94 91 LEU A CA 1
ATOM 691 C C . LEU A 1 91 ? -10.569 -0.753 -11.246 1.00 93.94 91 LEU A C 1
ATOM 693 O O . LEU A 1 91 ? -10.468 -0.329 -10.097 1.00 93.94 91 LEU A O 1
ATOM 697 N N . ALA A 1 92 ? -11.511 -1.639 -11.585 1.00 93.56 92 ALA A N 1
ATOM 698 C CA . ALA A 1 92 ? -12.459 -2.192 -10.620 1.00 93.56 92 ALA A CA 1
ATOM 699 C C . ALA A 1 92 ? -11.744 -2.960 -9.495 1.00 93.56 92 ALA A C 1
ATOM 701 O O . ALA A 1 92 ? -12.023 -2.728 -8.318 1.00 93.56 92 ALA A O 1
ATOM 702 N N . ALA A 1 93 ? -10.780 -3.816 -9.841 1.00 93.25 93 ALA A N 1
ATOM 703 C CA . ALA A 1 93 ? -9.998 -4.576 -8.869 1.00 93.25 93 ALA A CA 1
ATOM 704 C C . ALA A 1 93 ? -9.088 -3.680 -8.006 1.00 93.25 93 ALA A C 1
ATOM 706 O O . ALA A 1 93 ? -9.018 -3.865 -6.794 1.00 93.25 93 ALA A O 1
ATOM 707 N N . LEU A 1 94 ? -8.432 -2.676 -8.599 1.00 94.25 94 LEU A N 1
ATOM 708 C CA . LEU A 1 94 ? -7.578 -1.718 -7.884 1.00 94.25 94 LEU A CA 1
ATOM 709 C C . LEU A 1 94 ? -8.372 -0.831 -6.915 1.00 94.25 94 LEU A C 1
ATOM 711 O O . LEU A 1 94 ? -7.838 -0.442 -5.881 1.00 94.25 94 LEU A O 1
ATOM 715 N N . ARG A 1 95 ? -9.652 -0.558 -7.203 1.00 91.81 95 ARG A N 1
ATOM 716 C CA . ARG A 1 95 ? -10.574 0.104 -6.262 1.00 91.81 95 ARG A CA 1
ATOM 717 C C . ARG A 1 95 ? -11.128 -0.824 -5.176 1.00 91.81 95 ARG A C 1
ATOM 719 O O . ARG A 1 95 ? -11.877 -0.362 -4.324 1.00 91.81 95 ARG A O 1
ATOM 726 N N . GLY A 1 96 ? -10.804 -2.117 -5.211 1.00 89.00 96 GLY A N 1
ATOM 727 C CA . GLY A 1 96 ? -11.346 -3.113 -4.285 1.00 89.00 96 GLY A CA 1
ATOM 728 C C . GLY A 1 96 ? -12.786 -3.546 -4.589 1.00 89.00 96 GLY A C 1
ATOM 729 O O . GLY A 1 96 ? -13.422 -4.151 -3.736 1.00 89.00 96 GLY A O 1
ATOM 730 N N . ILE A 1 97 ? -13.305 -3.261 -5.790 1.00 86.62 97 ILE A N 1
ATOM 731 C CA . ILE A 1 97 ? -14.690 -3.567 -6.215 1.00 86.62 97 ILE A CA 1
ATOM 732 C C . ILE A 1 97 ? -14.766 -4.927 -6.947 1.00 86.62 97 ILE A C 1
ATOM 734 O O . ILE A 1 97 ? -15.806 -5.333 -7.457 1.00 86.62 97 ILE A O 1
ATOM 738 N N . GLY A 1 98 ? -13.673 -5.688 -6.996 1.00 80.38 98 GLY A N 1
ATOM 739 C CA . GLY A 1 98 ? -13.664 -6.997 -7.638 1.00 80.38 98 GLY A CA 1
ATOM 740 C C . GLY A 1 98 ? -12.404 -7.802 -7.342 1.00 80.38 98 GLY A C 1
ATOM 741 O O . GLY A 1 98 ? -11.420 -7.262 -6.830 1.00 80.38 98 GLY A O 1
ATOM 742 N N . PRO A 1 99 ? -12.412 -9.106 -7.659 1.00 75.69 99 PRO A N 1
ATOM 743 C CA . PRO A 1 99 ? -11.275 -9.967 -7.398 1.00 75.69 99 PRO A CA 1
ATOM 744 C C . PRO A 1 99 ? -10.079 -9.566 -8.264 1.00 75.69 99 PRO A C 1
ATOM 746 O O . PRO A 1 99 ? -10.179 -9.408 -9.483 1.00 75.69 99 PRO A O 1
ATOM 749 N N . VAL A 1 100 ? -8.909 -9.507 -7.636 1.00 77.56 100 VAL A N 1
ATOM 750 C CA . VAL A 1 100 ? -7.613 -9.430 -8.314 1.00 77.56 100 VAL A CA 1
ATOM 751 C C . VAL A 1 100 ? -7.324 -10.817 -8.908 1.00 77.56 100 VAL A C 1
ATOM 753 O O . VAL A 1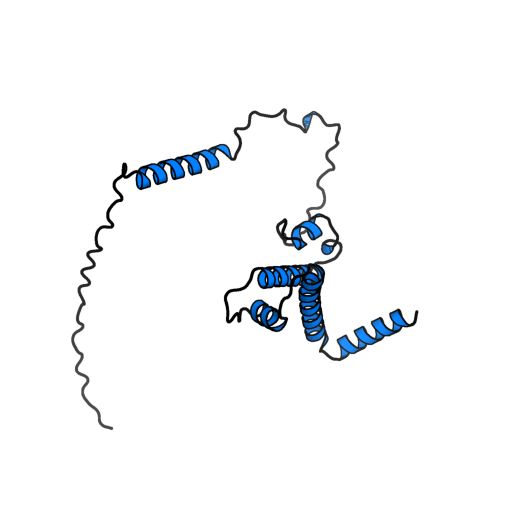 100 ? -6.553 -11.601 -8.364 1.00 77.56 100 VAL A O 1
ATOM 756 N N . LYS A 1 101 ? -8.000 -11.170 -10.012 1.00 74.81 101 LYS A N 1
ATOM 757 C CA . LYS A 1 101 ? -7.851 -12.495 -10.641 1.00 74.81 101 LYS A CA 1
ATOM 758 C C . LYS A 1 101 ? -6.418 -12.687 -11.137 1.00 74.81 101 LYS A C 1
ATOM 760 O O . LYS A 1 101 ? -5.898 -11.744 -11.745 1.00 74.81 101 LYS A O 1
ATOM 765 N N . PRO A 1 102 ? -5.762 -13.831 -10.875 1.00 66.44 102 PRO A N 1
ATOM 766 C CA . PRO A 1 102 ? -4.477 -14.145 -11.488 1.00 66.44 102 PRO A CA 1
ATOM 767 C C . PRO A 1 102 ? -4.609 -14.107 -13.014 1.00 66.44 102 PRO A C 1
ATOM 769 O O . PRO A 1 102 ? -5.686 -14.344 -13.561 1.00 66.44 102 PRO A O 1
ATOM 772 N N . GLU A 1 103 ? -3.527 -13.731 -13.693 1.00 62.75 103 GLU A N 1
ATOM 773 C CA . GLU A 1 103 ? -3.487 -13.657 -15.153 1.00 62.75 103 GLU A CA 1
ATOM 774 C C . GLU A 1 103 ? -3.504 -15.086 -15.715 1.00 62.75 103 GLU A C 1
ATOM 776 O O . GLU A 1 103 ? -2.472 -15.682 -16.002 1.00 62.75 103 GLU A O 1
ATOM 781 N N . GLU A 1 104 ? -4.691 -15.681 -15.801 1.00 56.91 104 GLU A N 1
ATOM 782 C CA . GLU A 1 104 ? -4.882 -16.924 -16.535 1.00 56.91 104 GLU A CA 1
ATOM 783 C C . GLU A 1 104 ? -4.714 -16.632 -18.032 1.00 56.91 104 GLU A C 1
ATOM 785 O O . GLU A 1 104 ? -5.246 -15.626 -18.528 1.00 56.91 104 GLU A O 1
ATOM 790 N N . PRO A 1 105 ? -3.992 -17.481 -18.787 1.00 49.91 105 PRO A N 1
ATOM 791 C CA . PRO A 1 105 ? -3.924 -17.336 -20.230 1.00 49.91 105 PRO A CA 1
ATOM 792 C C . PRO A 1 105 ? -5.348 -17.427 -20.777 1.00 49.91 105 PRO A C 1
ATOM 794 O O . PRO A 1 105 ? -5.978 -18.483 -20.722 1.00 49.91 105 PRO A O 1
ATOM 797 N N . LYS A 1 106 ? -5.877 -16.309 -21.292 1.00 54.78 106 LYS A N 1
ATOM 798 C CA . LYS A 1 106 ? -7.201 -16.305 -21.919 1.00 54.78 106 LYS A CA 1
ATOM 799 C C . LYS A 1 106 ? -7.209 -17.381 -23.013 1.00 54.78 106 LYS A C 1
ATOM 801 O O . LYS A 1 106 ? -6.377 -17.289 -23.923 1.00 54.78 106 LYS A O 1
ATOM 806 N N . PRO A 1 107 ? -8.126 -18.366 -22.988 1.00 41.88 107 PRO A N 1
ATOM 807 C CA . PRO A 1 107 ? -8.301 -19.237 -24.135 1.00 41.88 107 PRO A CA 1
A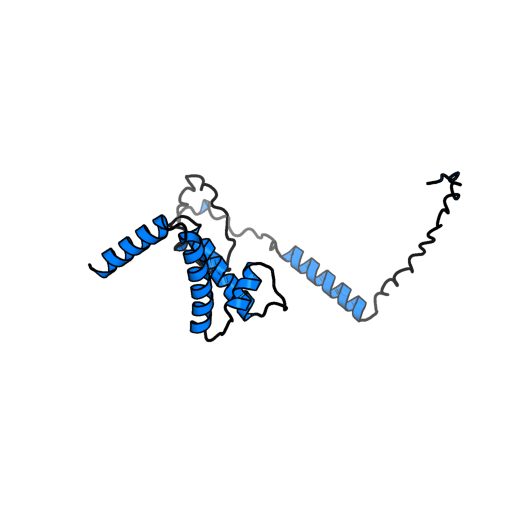TOM 808 C C . PRO A 1 107 ? -8.662 -18.349 -25.328 1.00 41.88 107 PRO A C 1
ATOM 810 O O . PRO A 1 107 ? -9.595 -17.541 -25.271 1.00 41.88 107 PRO A O 1
ATOM 813 N N . LYS A 1 108 ? -7.862 -18.432 -26.394 1.00 48.03 108 LYS A N 1
ATOM 814 C CA . LYS A 1 108 ? -8.159 -17.747 -27.650 1.00 48.03 108 LYS A CA 1
ATOM 815 C C . LYS A 1 108 ? -9.511 -18.254 -28.150 1.00 48.03 108 LYS A C 1
ATOM 817 O O . LYS A 1 108 ? -9.648 -19.431 -28.454 1.00 48.03 108 LYS A O 1
ATOM 822 N N . GLY A 1 109 ? -10.476 -17.345 -28.257 1.00 51.34 109 GLY A N 1
ATOM 823 C CA . GLY A 1 109 ? -11.753 -17.595 -28.916 1.00 51.34 109 GLY A CA 1
ATOM 824 C C . GLY A 1 109 ? -12.902 -17.878 -27.957 1.00 51.34 109 GLY A C 1
ATOM 825 O O . GLY A 1 109 ? -13.332 -19.014 -27.806 1.00 51.34 109 GLY A O 1
ATOM 826 N N . LYS A 1 110 ? -13.501 -16.819 -27.409 1.00 42.72 110 LYS A N 1
ATOM 827 C CA . LYS A 1 110 ? -14.960 -16.819 -27.295 1.00 42.72 110 LYS A CA 1
ATOM 828 C C . LYS A 1 110 ? -15.480 -16.174 -28.575 1.00 42.72 110 LYS A C 1
ATOM 830 O O . LYS A 1 110 ? -15.121 -15.033 -28.867 1.00 42.72 110 LYS A O 1
ATOM 835 N N . ARG A 1 111 ? -16.212 -16.955 -29.382 1.00 47.38 111 ARG A N 1
ATOM 836 C CA . ARG A 1 111 ? -16.957 -16.466 -30.553 1.00 47.38 111 ARG A CA 1
ATOM 837 C C . ARG A 1 111 ? -17.728 -15.221 -30.118 1.00 47.38 111 ARG A C 1
ATOM 839 O O . ARG A 1 111 ? -18.327 -15.223 -29.044 1.00 47.38 111 ARG A O 1
ATOM 846 N N . LYS A 1 112 ? -17.668 -14.161 -30.926 1.00 45.88 112 LYS A N 1
ATOM 847 C CA . LYS A 1 112 ? -18.629 -13.065 -30.809 1.00 45.88 112 LYS A CA 1
ATOM 848 C C . LYS A 1 112 ? -20.013 -13.704 -30.937 1.00 45.88 112 LYS A C 1
ATOM 850 O O . LYS A 1 112 ? -20.242 -14.411 -31.914 1.00 45.88 112 LYS A O 1
ATOM 855 N N . VAL A 1 113 ? -20.845 -13.551 -29.914 1.00 50.19 113 VAL A N 1
ATOM 856 C CA . VAL A 1 113 ? -22.265 -13.894 -30.009 1.00 50.19 113 VAL A CA 1
ATOM 857 C C . VAL A 1 113 ? -22.890 -12.823 -30.893 1.00 50.19 113 VAL A C 1
ATOM 859 O O . VAL A 1 113 ? -22.625 -11.635 -30.690 1.00 50.19 113 VAL A O 1
ATOM 862 N N . ASP A 1 114 ? -23.5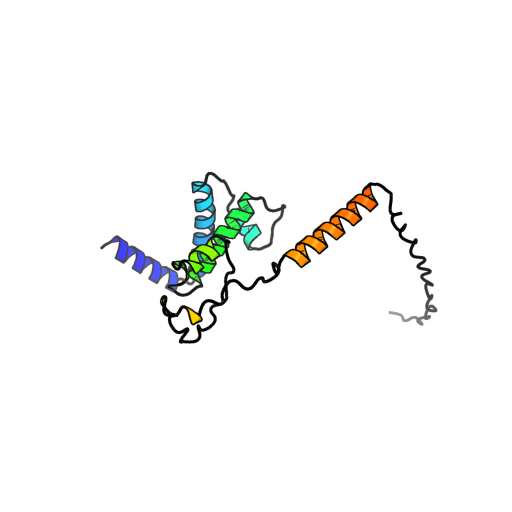88 -13.268 -31.929 1.00 50.06 114 ASP A N 1
ATOM 863 C CA . ASP A 1 114 ? -24.300 -12.418 -32.874 1.00 50.06 114 ASP A CA 1
ATOM 864 C C . ASP A 1 114 ? -25.533 -11.838 -32.157 1.00 50.06 114 ASP A C 1
ATOM 866 O O . ASP A 1 114 ? -26.284 -12.615 -31.565 1.00 50.06 114 ASP A O 1
ATOM 870 N N . PRO A 1 115 ? -25.729 -10.509 -32.106 1.00 51.41 115 PRO A N 1
ATOM 871 C CA . PRO A 1 115 ? -26.859 -9.917 -31.389 1.00 51.41 115 PRO A CA 1
ATOM 872 C C . PRO A 1 115 ? -28.240 -10.222 -32.000 1.00 51.41 115 PRO A C 1
ATOM 874 O O . PRO A 1 115 ? -29.231 -9.955 -31.330 1.00 51.41 115 PRO A O 1
ATOM 877 N N . ASP A 1 116 ? -28.302 -10.796 -33.207 1.00 56.47 116 ASP A N 1
ATOM 878 C CA . ASP A 1 116 ? -29.548 -11.171 -33.906 1.00 56.47 116 ASP A CA 1
ATOM 879 C C . ASP A 1 116 ? -29.902 -12.674 -33.801 1.00 56.47 116 ASP A C 1
ATOM 881 O O . ASP A 1 116 ? -30.849 -13.137 -34.437 1.00 56.47 116 ASP A O 1
ATOM 885 N N . ASP A 1 117 ? -29.168 -13.461 -33.008 1.00 54.88 117 ASP A N 1
ATOM 886 C CA . ASP A 1 117 ? -29.446 -14.892 -32.820 1.00 54.88 117 ASP A CA 1
ATOM 887 C C . ASP A 1 117 ? -30.491 -15.091 -31.697 1.00 54.88 117 ASP A C 1
ATOM 889 O O . ASP A 1 117 ? -30.158 -15.297 -30.526 1.00 54.88 117 ASP A O 1
ATOM 893 N N . GLU A 1 118 ? -31.782 -14.985 -32.038 1.00 52.25 118 GLU A N 1
ATOM 894 C CA . GLU A 1 118 ? -32.917 -15.143 -31.102 1.00 52.25 118 GLU A CA 1
ATOM 895 C C . GLU A 1 118 ? -32.977 -16.533 -30.432 1.00 52.25 118 GLU A C 1
ATOM 897 O O . GLU A 1 118 ? -33.610 -16.692 -29.390 1.00 52.25 118 GLU A O 1
ATOM 902 N N . GLU A 1 119 ? -32.272 -17.534 -30.967 1.00 52.59 119 GLU A N 1
ATOM 903 C CA . GLU A 1 119 ? -32.197 -18.892 -30.410 1.00 52.59 119 GLU A CA 1
ATOM 904 C C . GLU A 1 119 ? -31.105 -19.037 -29.322 1.00 52.59 119 GLU A C 1
ATOM 906 O O . GLU A 1 119 ? -31.062 -20.031 -28.594 1.00 52.59 119 GLU A O 1
ATOM 911 N N . ALA A 1 120 ? -30.240 -18.024 -29.152 1.00 50.59 120 ALA A N 1
ATOM 912 C CA . ALA A 1 120 ? -29.205 -17.979 -28.112 1.00 50.59 120 ALA A CA 1
ATOM 913 C C . ALA A 1 120 ? -29.703 -17.419 -26.763 1.00 50.59 120 ALA A C 1
ATOM 915 O O . ALA A 1 120 ? -28.980 -17.481 -25.762 1.00 50.59 120 ALA A O 1
ATOM 916 N N . TYR A 1 121 ? -30.929 -16.894 -26.721 1.00 43.56 121 TYR A N 1
ATOM 917 C CA . TYR A 1 121 ? -31.585 -16.406 -25.513 1.00 43.56 121 TYR A CA 1
ATOM 918 C C . TYR A 1 121 ? -32.695 -17.382 -25.116 1.00 43.56 121 TYR A C 1
ATOM 920 O O . TYR A 1 121 ? -33.811 -17.266 -25.622 1.00 43.56 121 TYR A O 1
ATOM 928 N N . PRO A 1 122 ? -32.440 -18.353 -24.217 1.00 43.16 122 PRO A N 1
ATOM 929 C CA . PRO A 1 122 ? -33.529 -19.146 -23.671 1.00 43.16 122 PRO A CA 1
ATOM 930 C C . PRO A 1 122 ? -34.544 -18.188 -23.038 1.00 43.16 122 PRO A C 1
ATOM 932 O O . PRO A 1 122 ? -34.195 -17.383 -22.172 1.00 43.16 122 PRO A O 1
ATOM 935 N N . ALA A 1 123 ? -35.787 -18.247 -23.527 1.00 46.72 123 ALA A N 1
ATOM 936 C CA . ALA A 1 123 ? -36.924 -17.540 -22.957 1.00 46.72 123 ALA A CA 1
ATOM 937 C C . ALA A 1 123 ? -36.899 -17.756 -21.448 1.00 46.72 123 ALA A C 1
ATOM 939 O O . ALA A 1 123 ? -36.862 -18.920 -21.058 1.00 46.72 123 ALA A O 1
ATOM 940 N N . PHE A 1 124 ? -36.864 -16.662 -20.669 1.00 48.00 124 PHE A N 1
ATOM 941 C CA . PHE A 1 124 ? -36.814 -16.629 -19.203 1.00 48.00 124 PHE A CA 1
ATOM 942 C C . PHE A 1 124 ? -37.514 -17.850 -18.611 1.00 48.00 124 PHE A C 1
ATOM 944 O O . PHE A 1 124 ? -38.731 -17.861 -18.407 1.00 48.00 124 PHE A O 1
ATOM 951 N N . ALA A 1 125 ? -36.729 -18.908 -18.416 1.00 47.56 125 ALA A N 1
ATOM 952 C CA . ALA A 1 125 ? -37.194 -20.088 -17.749 1.00 47.56 125 ALA A CA 1
ATOM 953 C C . ALA A 1 125 ? -37.390 -19.639 -16.310 1.00 47.56 125 ALA A C 1
ATOM 955 O O . ALA A 1 125 ? -36.622 -18.844 -15.765 1.00 47.56 125 ALA A O 1
ATOM 956 N N . ASN A 1 126 ? -38.530 -20.039 -15.776 1.00 57.62 126 ASN A N 1
ATOM 957 C CA . ASN A 1 126 ? -38.972 -19.780 -14.426 1.00 57.62 126 ASN A CA 1
ATOM 958 C C . ASN A 1 126 ? -38.040 -20.529 -13.463 1.00 57.62 126 ASN A C 1
ATOM 960 O O . ASN A 1 126 ? -38.388 -21.578 -12.921 1.00 57.62 126 ASN A O 1
ATOM 964 N N . ASP A 1 127 ? -36.821 -20.026 -13.348 1.00 53.34 127 ASP A N 1
ATOM 965 C CA . ASP A 1 127 ? -35.765 -20.583 -12.537 1.00 53.34 127 ASP A CA 1
ATOM 966 C C . ASP A 1 127 ? -35.964 -19.953 -11.168 1.00 53.34 127 ASP A C 1
ATOM 968 O O . ASP A 1 127 ? -35.756 -18.751 -10.996 1.00 53.34 127 ASP A O 1
ATOM 972 N N . ALA A 1 128 ? -36.447 -20.757 -10.218 1.00 60.75 128 ALA A N 1
ATOM 973 C CA . ALA A 1 128 ? -36.452 -20.407 -8.806 1.00 60.75 128 ALA A CA 1
ATOM 974 C C . ALA A 1 128 ? -35.149 -19.669 -8.475 1.00 60.75 128 ALA A C 1
ATOM 976 O O . ALA A 1 128 ? -34.069 -20.165 -8.817 1.00 60.75 128 ALA A O 1
ATOM 977 N N . ASP A 1 129 ? -35.267 -18.475 -7.888 1.00 67.44 129 ASP A N 1
ATOM 978 C CA . ASP A 1 129 ? -34.121 -17.621 -7.605 1.00 67.44 129 ASP A CA 1
ATOM 979 C C . ASP A 1 129 ? -33.081 -18.469 -6.851 1.00 67.44 129 ASP A C 1
ATOM 981 O O . ASP A 1 129 ? -33.397 -18.997 -5.779 1.00 67.44 129 ASP A O 1
ATOM 985 N N . PRO A 1 130 ? -31.857 -18.663 -7.382 1.00 69.88 130 PRO A N 1
ATOM 986 C CA . PRO A 1 130 ? -30.833 -19.476 -6.725 1.00 69.88 130 PRO A CA 1
ATOM 987 C C . PRO A 1 130 ? -30.561 -19.058 -5.270 1.00 69.88 130 PRO A C 1
ATOM 989 O O . PRO A 1 130 ? -29.985 -19.824 -4.497 1.00 69.88 130 PRO A O 1
ATOM 992 N N . TRP A 1 131 ? -30.981 -17.847 -4.893 1.00 71.31 131 TRP A N 1
ATOM 993 C CA . TRP A 1 131 ? -30.863 -17.269 -3.563 1.00 71.31 131 TRP A CA 1
ATOM 994 C C . TRP A 1 131 ? -32.047 -17.537 -2.625 1.00 71.31 131 TRP A C 1
ATOM 996 O O . TRP A 1 131 ? -31.880 -17.378 -1.416 1.00 71.31 131 TRP A O 1
ATOM 1006 N N . GLU A 1 132 ? -33.205 -17.997 -3.109 1.00 81.94 132 GLU A N 1
ATOM 1007 C CA . GLU A 1 132 ? -34.381 -18.267 -2.260 1.00 81.94 132 GLU A CA 1
ATOM 1008 C C . GLU A 1 132 ? -34.078 -19.298 -1.168 1.00 81.94 132 GLU A C 1
ATOM 1010 O O . GLU A 1 132 ? -34.457 -19.117 -0.010 1.00 81.94 132 GLU A O 1
ATOM 1015 N N . ALA A 1 133 ? -33.325 -20.349 -1.504 1.00 80.69 133 ALA A N 1
ATOM 1016 C CA . ALA A 1 133 ? -32.907 -21.357 -0.533 1.00 80.69 133 ALA A CA 1
ATOM 1017 C C . ALA A 1 133 ? -32.012 -20.764 0.571 1.00 80.69 133 ALA A C 1
ATOM 1019 O O . ALA A 1 133 ? -32.130 -21.140 1.737 1.00 80.69 133 ALA A O 1
ATOM 1020 N N . HIS A 1 134 ? -31.144 -19.813 0.214 1.00 81.75 134 HIS A N 1
ATOM 1021 C CA . HIS A 1 134 ? -30.265 -19.136 1.164 1.00 81.75 134 HIS A CA 1
ATOM 1022 C C . HIS A 1 134 ? -31.034 -18.161 2.062 1.00 81.75 134 HIS A C 1
ATOM 1024 O O . HIS A 1 134 ? -30.763 -18.102 3.260 1.00 81.75 134 HIS A O 1
ATOM 1030 N N . PHE A 1 135 ? -32.019 -17.436 1.522 1.00 89.31 135 PHE A N 1
ATOM 1031 C CA . PHE A 1 135 ? -32.872 -16.559 2.327 1.00 89.31 135 PHE A CA 1
ATOM 1032 C C . PHE A 1 135 ? -33.761 -17.352 3.291 1.00 89.31 135 PHE A C 1
ATOM 1034 O O . PHE A 1 135 ? -33.830 -17.004 4.466 1.00 89.31 135 PHE A O 1
ATOM 1041 N N . ALA A 1 136 ? -34.319 -18.486 2.858 1.00 89.94 136 ALA A N 1
ATOM 1042 C CA . ALA A 1 136 ? -35.095 -19.365 3.732 1.00 89.94 136 ALA A CA 1
ATOM 1043 C C . ALA A 1 136 ? -34.266 -19.943 4.898 1.00 89.94 136 ALA A C 1
ATOM 1045 O O . ALA A 1 136 ? -34.777 -20.114 6.007 1.00 89.94 136 ALA A O 1
ATOM 1046 N N . GLU A 1 137 ? -32.980 -20.238 4.679 1.00 90.56 137 GLU A N 1
ATOM 1047 C CA . GLU A 1 137 ? -32.081 -20.694 5.746 1.00 90.56 137 GLU A CA 1
ATOM 1048 C C . GLU A 1 137 ? -31.794 -19.584 6.771 1.00 90.56 137 GLU A C 1
ATOM 1050 O O . GLU A 1 137 ? -31.779 -19.845 7.979 1.00 90.56 137 GLU A O 1
ATOM 1055 N N . ILE A 1 138 ? -31.609 -18.345 6.302 1.00 92.81 138 ILE A N 1
ATOM 1056 C CA . ILE A 1 138 ? -31.405 -17.172 7.161 1.00 92.81 138 ILE A CA 1
ATOM 1057 C C . ILE A 1 138 ? -32.657 -16.902 8.002 1.00 92.81 138 ILE A C 1
ATOM 1059 O O . ILE A 1 138 ? -32.540 -16.745 9.218 1.00 92.81 138 ILE A O 1
ATOM 1063 N N . ASP A 1 139 ? -33.842 -16.933 7.395 1.00 94.69 139 ASP A N 1
ATOM 1064 C CA . ASP A 1 139 ? -35.111 -16.720 8.098 1.00 94.69 139 ASP A CA 1
ATOM 1065 C C . ASP A 1 139 ? -35.352 -17.801 9.164 1.00 94.69 139 ASP A C 1
ATOM 1067 O O . ASP A 1 139 ? -35.704 -17.499 10.304 1.00 94.69 139 ASP A O 1
ATOM 1071 N N . ALA A 1 140 ? -35.049 -19.067 8.857 1.00 93.06 140 ALA A N 1
ATOM 1072 C CA . ALA A 1 140 ? -35.147 -20.156 9.829 1.00 93.06 140 ALA A CA 1
ATOM 1073 C C . ALA A 1 140 ? -34.162 -20.008 11.005 1.00 93.06 140 ALA A C 1
ATOM 1075 O O . ALA A 1 140 ? -34.437 -20.467 12.122 1.00 93.06 140 ALA A O 1
ATOM 1076 N N . LEU A 1 141 ? -32.993 -19.404 10.768 1.00 93.06 141 LEU A N 1
ATOM 1077 C CA . LEU A 1 141 ? -32.028 -19.096 11.818 1.00 93.06 141 LEU A CA 1
ATOM 1078 C C . LEU A 1 141 ? -32.529 -17.945 12.695 1.00 93.06 141 LEU A C 1
ATOM 1080 O O . LEU A 1 141 ? -32.447 -18.068 13.918 1.00 93.06 141 LEU A O 1
ATOM 1084 N N . LEU A 1 142 ? -33.089 -16.894 12.091 1.00 94.19 142 LEU A N 1
ATOM 1085 C CA . LEU A 1 142 ? -33.680 -15.753 12.795 1.00 94.19 142 LEU A CA 1
ATOM 1086 C C . LEU A 1 142 ? -34.851 -16.182 13.686 1.00 94.19 142 LEU A C 1
ATOM 1088 O O . LEU A 1 142 ? -34.838 -15.902 14.884 1.00 94.19 142 LEU A O 1
ATOM 1092 N N . ASP A 1 143 ? -35.771 -16.993 13.163 1.00 94.44 143 ASP A N 1
ATOM 1093 C CA . ASP A 1 143 ? -36.878 -17.575 13.931 1.00 94.44 143 ASP A CA 1
ATOM 1094 C C . ASP A 1 143 ? -36.387 -18.391 15.130 1.00 94.44 143 ASP A C 1
ATOM 1096 O O . ASP A 1 143 ? -36.975 -18.381 16.216 1.00 94.44 143 ASP A O 1
ATOM 1100 N N . ARG A 1 144 ? -35.299 -19.147 14.944 1.00 85.50 144 ARG A N 1
ATOM 1101 C CA . ARG A 1 144 ? -34.698 -19.930 16.025 1.00 85.50 144 ARG A CA 1
ATOM 1102 C C . ARG A 1 144 ? -34.076 -19.012 17.071 1.00 85.50 144 ARG A C 1
ATOM 1104 O O . ARG A 1 144 ? -34.220 -19.294 18.258 1.00 85.50 144 ARG A O 1
ATOM 1111 N N . THR A 1 145 ? -33.389 -17.945 16.664 1.00 91.50 145 THR A N 1
ATOM 1112 C CA . THR A 1 145 ? -32.813 -16.980 17.607 1.00 91.50 145 THR A CA 1
ATOM 1113 C C . THR A 1 145 ? -33.889 -16.213 18.361 1.00 91.50 145 THR A C 1
ATOM 1115 O O . THR A 1 145 ? -33.769 -16.083 19.576 1.00 91.50 145 THR A O 1
ATOM 1118 N N . ASP A 1 146 ? -34.977 -15.822 17.701 1.00 90.75 146 ASP A N 1
ATOM 1119 C CA . ASP A 1 146 ? -36.102 -15.137 18.336 1.00 90.75 146 ASP A CA 1
ATOM 1120 C C . ASP A 1 146 ? -36.798 -16.042 19.353 1.00 90.75 146 ASP A C 1
ATOM 1122 O O . ASP A 1 146 ? -37.035 -15.622 20.482 1.00 90.75 146 ASP A O 1
ATOM 1126 N N . LYS A 1 147 ? -37.010 -17.326 19.037 1.00 88.38 147 LYS A N 1
ATOM 1127 C CA . LYS A 1 147 ? -37.555 -18.314 19.991 1.00 88.38 147 LYS A CA 1
ATOM 1128 C C . LYS A 1 147 ? -36.630 -18.587 21.182 1.00 88.38 147 LYS A C 1
ATOM 1130 O O . LYS A 1 147 ? -37.103 -18.862 22.289 1.00 88.38 147 LYS A O 1
ATOM 1135 N N . VAL A 1 148 ? -35.311 -18.514 20.987 1.00 88.81 148 VAL A N 1
ATOM 1136 C CA . VAL A 1 148 ? -34.324 -18.607 22.079 1.00 88.81 148 VAL A CA 1
ATOM 1137 C C . VAL A 1 148 ? -34.365 -17.352 22.952 1.00 88.81 148 VAL A C 1
ATOM 1139 O O . VAL A 1 148 ? -34.361 -17.474 24.176 1.00 88.81 148 VAL A O 1
ATOM 1142 N N . LEU A 1 149 ? -34.437 -16.163 22.347 1.00 82.19 149 LEU A N 1
ATOM 1143 C CA . LEU A 1 149 ? -34.497 -14.879 23.052 1.00 82.19 149 LEU A CA 1
ATOM 1144 C C . LEU A 1 149 ? -35.827 -14.678 23.792 1.00 82.19 149 LEU A C 1
ATOM 1146 O O . LEU A 1 149 ? -35.825 -14.185 24.918 1.00 82.19 149 LEU A O 1
ATOM 1150 N N . ALA A 1 150 ? -36.940 -15.130 23.214 1.00 85.69 150 ALA A N 1
ATOM 1151 C CA . ALA A 1 150 ? -38.262 -15.151 23.840 1.00 85.69 150 ALA A CA 1
ATOM 1152 C C . ALA A 1 150 ? -38.382 -16.206 24.959 1.00 85.69 150 ALA A C 1
ATOM 1154 O O . ALA A 1 150 ? -39.370 -16.230 25.691 1.00 85.69 150 ALA A O 1
ATOM 1155 N N . GLY A 1 151 ? -37.378 -17.078 25.120 1.00 77.19 151 GLY A N 1
ATOM 1156 C CA . GLY A 1 151 ? -37.341 -18.108 26.159 1.00 77.19 151 GLY A CA 1
ATOM 1157 C C . GLY A 1 151 ? -38.246 -19.318 25.895 1.00 77.19 151 GLY A C 1
ATOM 1158 O O . GLY A 1 151 ? -38.386 -20.172 26.770 1.00 77.19 151 GLY A O 1
ATOM 1159 N N . GLU A 1 152 ? -38.830 -19.421 24.700 1.00 72.62 152 GLU A N 1
ATOM 1160 C CA . GLU A 1 152 ? -39.732 -20.506 24.288 1.00 72.62 152 GLU A CA 1
ATOM 1161 C C . GLU A 1 152 ? -38.979 -21.821 24.058 1.00 72.62 152 GLU A C 1
ATOM 1163 O O . GLU A 1 152 ? -39.482 -22.910 24.338 1.00 72.62 152 GLU A O 1
ATOM 1168 N N . THR A 1 153 ? -37.725 -21.732 23.613 1.00 62.41 153 THR A N 1
ATOM 1169 C CA . THR A 1 153 ? -36.808 -22.872 23.585 1.00 62.41 153 THR A CA 1
ATOM 1170 C C . THR A 1 153 ? -35.833 -22.778 24.746 1.00 62.41 153 THR A C 1
ATOM 1172 O O . THR A 1 153 ? -35.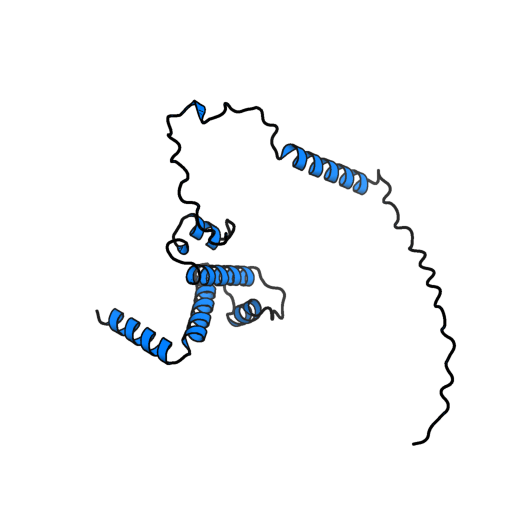034 -21.845 24.836 1.00 62.41 153 THR A O 1
ATOM 1175 N N . ARG A 1 154 ? -35.859 -23.773 25.639 1.00 56.03 154 ARG A N 1
ATOM 1176 C CA . ARG A 1 154 ? -34.887 -23.889 26.729 1.00 56.03 154 ARG A CA 1
ATOM 1177 C C . ARG A 1 154 ? -33.494 -24.006 26.108 1.00 56.03 154 ARG A C 1
ATOM 1179 O O . ARG A 1 154 ? -33.191 -25.026 25.491 1.00 56.03 154 ARG A O 1
ATOM 1186 N N . SER A 1 155 ? -32.650 -22.986 26.281 1.00 52.72 155 SER A N 1
ATOM 1187 C CA . SER A 1 155 ? -31.210 -23.120 26.047 1.00 52.72 155 SER A CA 1
ATOM 1188 C C . SER A 1 155 ? -30.764 -24.407 26.737 1.00 52.72 155 SER A C 1
ATOM 1190 O O . SER A 1 155 ? -31.012 -24.588 27.938 1.00 52.72 155 SER A O 1
ATOM 1192 N N . ARG A 1 156 ? -30.197 -25.353 25.977 1.00 55.12 156 ARG A N 1
ATOM 1193 C CA . ARG A 1 156 ? -29.546 -26.517 26.575 1.00 55.12 156 ARG A CA 1
ATOM 1194 C C . ARG A 1 156 ? -28.458 -25.934 27.463 1.00 55.12 156 ARG A C 1
ATOM 1196 O O . ARG A 1 156 ? -27.448 -25.445 26.965 1.00 55.12 156 ARG A O 1
ATOM 1203 N N . LYS A 1 157 ? -28.700 -25.943 28.776 1.00 48.38 157 LYS A N 1
ATOM 1204 C CA . LYS A 1 157 ? -27.657 -25.750 29.778 1.00 48.38 157 LYS A CA 1
ATOM 1205 C C . LYS A 1 157 ? -26.499 -26.631 29.324 1.00 48.38 157 LYS A C 1
ATOM 1207 O O . LYS A 1 157 ? -26.707 -27.825 29.128 1.00 48.38 157 LYS A O 1
ATOM 1212 N N . ALA A 1 158 ? -25.340 -26.029 29.080 1.00 46.56 158 ALA A N 1
ATOM 1213 C CA . ALA A 1 158 ? -24.129 -26.788 28.846 1.00 46.56 158 ALA A CA 1
ATOM 1214 C C . ALA A 1 158 ? -23.982 -27.750 30.028 1.00 46.56 158 ALA A C 1
ATOM 1216 O O . ALA A 1 158 ? -23.894 -27.306 31.177 1.00 46.56 158 ALA A O 1
ATOM 1217 N N . ASP A 1 159 ? -24.049 -29.051 29.753 1.00 43.66 159 ASP A N 1
ATOM 1218 C CA . ASP A 1 159 ? -23.740 -30.058 30.754 1.00 43.66 159 ASP A CA 1
ATOM 1219 C C . ASP A 1 159 ? -22.323 -29.756 31.261 1.00 43.66 159 ASP A C 1
ATOM 1221 O O . ASP A 1 159 ? -21.411 -29.576 30.442 1.00 43.66 159 ASP A O 1
ATOM 1225 N N . PRO A 1 160 ? -22.106 -29.628 32.582 1.00 43.41 160 PRO A N 1
ATOM 1226 C CA . PRO A 1 160 ? -20.767 -29.426 33.093 1.00 43.41 160 PRO A CA 1
ATOM 1227 C C . PRO A 1 160 ? -19.959 -30.658 32.698 1.00 43.41 160 PRO A C 1
ATOM 1229 O O . PRO A 1 160 ? -20.284 -31.780 33.087 1.00 43.41 160 PRO A O 1
ATOM 1232 N N . ILE A 1 161 ? -18.935 -30.440 31.876 1.00 47.84 161 ILE A N 1
ATOM 1233 C CA . ILE A 1 161 ? -17.993 -31.460 31.429 1.00 47.84 161 ILE A CA 1
ATOM 1234 C C . ILE A 1 161 ? -17.478 -32.186 32.678 1.00 47.84 161 ILE A C 1
ATOM 1236 O O . ILE A 1 161 ? -16.662 -31.655 33.430 1.00 47.84 161 ILE A O 1
ATOM 1240 N N . SER A 1 162 ? -17.963 -33.408 32.911 1.00 46.59 162 SER A N 1
ATOM 1241 C CA . SER A 1 162 ? -17.412 -34.320 33.912 1.00 46.59 162 SER A CA 1
ATOM 1242 C C . SER A 1 162 ? -16.104 -34.881 33.363 1.00 46.59 162 SER A C 1
ATOM 1244 O O . SER A 1 162 ? -16.008 -36.029 32.933 1.00 46.59 162 SER A O 1
ATOM 1246 N N . SER A 1 163 ? -15.068 -34.045 33.323 1.00 44.91 163 SER A N 1
ATOM 1247 C CA . SER A 1 163 ? -13.707 -34.498 33.077 1.00 44.91 163 SER A CA 1
ATOM 1248 C C . SER A 1 163 ? -13.137 -35.025 34.390 1.00 44.91 163 SER A C 1
ATOM 1250 O O . SER A 1 163 ? -12.383 -34.342 35.083 1.00 44.91 163 SER A O 1
ATOM 1252 N N . THR A 1 164 ? -13.485 -36.266 34.737 1.00 45.22 164 THR A N 1
ATOM 1253 C CA . THR A 1 164 ? -12.682 -37.050 35.684 1.00 45.22 164 THR A CA 1
ATOM 1254 C C . THR A 1 164 ? -11.348 -37.369 35.007 1.00 45.22 164 THR A C 1
ATOM 1256 O O . THR A 1 164 ? -11.158 -38.432 34.419 1.00 45.22 164 THR A O 1
ATOM 1259 N N . ILE A 1 165 ? -10.408 -36.424 35.056 1.00 49.47 165 ILE A N 1
ATOM 1260 C CA . ILE A 1 165 ? -9.011 -36.678 34.707 1.00 49.47 165 ILE A CA 1
ATOM 1261 C C . ILE A 1 165 ? -8.436 -37.521 35.845 1.00 49.47 165 ILE A C 1
ATOM 1263 O O . ILE A 1 165 ? -8.003 -37.016 36.879 1.00 49.47 165 ILE A O 1
ATOM 1267 N N . ARG A 1 166 ? -8.453 -38.846 35.670 1.00 46.09 166 ARG A N 1
ATOM 1268 C CA . ARG A 1 166 ? -7.672 -39.763 36.504 1.00 46.09 166 ARG A CA 1
ATOM 1269 C C . ARG A 1 166 ? -6.200 -39.529 36.174 1.00 46.09 166 ARG A C 1
ATOM 1271 O O . ARG A 1 166 ? -5.678 -40.074 35.203 1.00 46.09 166 ARG A O 1
ATOM 1278 N N . ILE A 1 167 ? -5.532 -38.701 36.973 1.00 46.44 167 ILE A N 1
ATOM 1279 C CA . ILE A 1 167 ? -4.078 -38.546 36.919 1.00 46.44 167 ILE A CA 1
ATOM 1280 C C . ILE A 1 167 ? -3.475 -39.909 37.265 1.00 46.44 167 ILE A C 1
ATOM 1282 O O . ILE A 1 167 ? -3.487 -40.348 38.414 1.00 46.44 167 ILE A O 1
ATOM 1286 N N . ARG A 1 168 ? -2.981 -40.614 36.246 1.00 46.44 168 ARG A N 1
ATOM 1287 C CA . ARG A 1 168 ? -2.201 -41.838 36.414 1.00 46.44 168 ARG A CA 1
ATOM 1288 C C . ARG A 1 168 ? -0.832 -41.411 36.941 1.00 46.44 168 ARG A C 1
ATOM 1290 O O . ARG A 1 168 ? 0.034 -40.997 36.173 1.00 46.44 168 ARG A O 1
ATOM 1297 N N . THR A 1 169 ? -0.644 -41.454 38.254 1.00 49.09 169 THR A N 1
ATOM 1298 C CA . THR A 1 169 ? 0.672 -41.270 38.868 1.00 49.09 169 THR A CA 1
ATOM 1299 C C . THR A 1 169 ? 1.603 -42.372 38.356 1.00 49.09 169 THR A C 1
ATOM 1301 O O . THR A 1 169 ? 1.381 -43.560 38.587 1.00 49.09 169 THR A O 1
ATOM 1304 N N . ARG A 1 170 ? 2.635 -41.993 37.591 1.00 48.00 170 ARG A N 1
ATOM 1305 C CA . ARG A 1 170 ? 3.740 -42.902 37.254 1.00 48.00 170 ARG A CA 1
ATOM 1306 C C . ARG A 1 170 ? 4.533 -43.198 38.535 1.00 48.00 170 ARG A C 1
ATOM 1308 O O . ARG A 1 170 ? 4.762 -42.270 39.314 1.00 48.00 170 ARG A O 1
ATOM 1315 N N . PRO A 1 171 ? 4.986 -44.441 38.766 1.00 49.31 171 PRO A N 1
ATOM 1316 C CA . PRO A 1 171 ? 5.836 -44.735 39.907 1.00 49.31 171 PRO A CA 1
ATOM 1317 C C . PRO A 1 171 ? 7.193 -44.045 39.730 1.00 49.31 171 PRO A C 1
ATOM 1319 O O . PRO A 1 171 ? 7.786 -44.042 38.650 1.00 49.31 171 PRO A O 1
ATOM 1322 N N . ARG A 1 172 ? 7.661 -43.429 40.816 1.00 47.91 172 ARG A N 1
ATOM 1323 C CA . ARG A 1 172 ? 8.925 -42.697 40.918 1.00 47.91 172 ARG A CA 1
ATOM 1324 C C . ARG A 1 172 ? 10.091 -43.668 40.731 1.00 47.91 172 ARG A C 1
ATOM 1326 O O . ARG A 1 172 ? 10.364 -44.491 41.601 1.00 47.91 172 ARG A O 1
ATOM 1333 N N . MET A 1 173 ? 10.770 -43.565 39.592 1.00 48.53 173 MET A N 1
ATOM 1334 C CA . MET A 1 173 ? 12.006 -44.297 39.320 1.00 48.53 173 MET A CA 1
ATOM 1335 C C . MET A 1 173 ? 13.084 -43.796 40.294 1.00 48.53 173 MET A C 1
ATOM 1337 O O . MET A 1 173 ? 13.414 -42.610 40.306 1.00 48.53 173 MET A O 1
ATOM 1341 N N . LYS A 1 174 ? 13.595 -44.680 41.158 1.00 56.59 174 LYS A N 1
ATOM 1342 C CA . LYS A 1 174 ? 14.803 -44.411 41.948 1.00 56.59 174 LYS A CA 1
ATOM 1343 C C . LYS A 1 174 ? 15.986 -44.391 40.982 1.00 56.59 174 LYS A C 1
ATOM 1345 O O . LYS A 1 174 ? 16.326 -45.433 40.432 1.00 56.59 174 LYS A O 1
ATOM 1350 N N . MET A 1 175 ? 16.603 -43.228 40.794 1.00 48.44 175 MET A N 1
ATOM 1351 C CA . MET A 1 175 ? 17.925 -43.147 40.175 1.00 48.44 175 MET A CA 1
ATOM 1352 C C . MET A 1 175 ? 18.979 -43.438 41.255 1.00 48.44 175 MET A C 1
ATOM 1354 O O . MET A 1 175 ? 18.954 -42.771 42.294 1.00 48.44 175 MET A O 1
ATOM 1358 N N . PRO A 1 176 ? 19.864 -44.433 41.072 1.00 55.06 176 PRO A N 1
ATOM 1359 C CA . PRO A 1 176 ? 21.028 -44.597 41.930 1.00 55.06 176 PRO A CA 1
ATOM 1360 C C . PRO A 1 176 ? 22.032 -43.475 41.638 1.00 55.06 176 PRO A C 1
ATOM 1362 O O . PRO A 1 176 ? 22.249 -43.103 40.487 1.00 55.06 176 PRO A O 1
ATOM 1365 N N . GLY A 1 177 ? 22.576 -42.898 42.708 1.00 52.44 177 GLY A N 1
ATOM 1366 C CA . GLY A 1 177 ? 23.445 -41.730 42.648 1.00 52.44 177 GLY A CA 1
ATOM 1367 C C . GLY A 1 177 ? 24.808 -41.992 42.016 1.00 52.44 177 GLY A C 1
ATOM 1368 O O . GLY A 1 177 ? 25.322 -43.104 42.062 1.00 52.44 177 GLY A O 1
ATOM 1369 N N . LEU A 1 178 ? 25.379 -40.910 41.494 1.00 44.88 178 LEU A N 1
ATOM 1370 C CA . LEU A 1 178 ? 26.788 -40.673 41.173 1.00 44.88 178 LEU A CA 1
ATOM 1371 C C . LEU A 1 178 ? 26.936 -39.134 41.298 1.00 44.88 178 LEU A C 1
ATOM 1373 O O . LEU A 1 178 ? 26.152 -38.426 40.675 1.00 44.88 178 LEU A O 1
ATOM 1377 N N . MET A 1 179 ? 27.678 -38.542 42.254 1.00 40.97 179 MET A N 1
ATOM 1378 C CA . MET A 1 179 ? 29.154 -38.436 42.302 1.00 40.97 179 MET A CA 1
ATOM 1379 C C . MET A 1 179 ? 29.671 -38.337 40.863 1.00 40.97 179 MET A C 1
ATOM 1381 O O . MET A 1 179 ? 29.778 -39.363 40.203 1.00 40.97 179 MET A O 1
ATOM 1385 N N . TRP A 1 180 ? 29.870 -37.162 40.272 1.00 41.44 180 TRP A N 1
ATOM 1386 C CA . TRP A 1 180 ? 30.620 -35.983 40.712 1.00 41.44 180 TRP A CA 1
ATOM 1387 C C . TRP A 1 180 ? 30.029 -34.699 40.121 1.00 41.44 180 TRP A C 1
ATOM 1389 O O . TRP A 1 180 ? 29.426 -34.794 39.029 1.00 41.44 180 TRP A O 1
#

Secondary structure (DSSP, 8-state):
-HHHHHHHHHHHHHHHTT-HHHHHHHHHHHHHHHHHHHTT----HHHHHHHHTT--SSPPPHHHHHHHHHHHHHHHHHHSPTTGGGSHHHHHHHTTSS-------PPS--PPPPTT-GGGS--------TTHHHHHHHHHHHHHHHHHHTTSS---------------------PPP---

Radius of gyration: 30.96 Å; chains: 1; bounding box: 70×64×77 Å